Protein AF-A0A7S4S9V8-F1 (afdb_monomer_lite)

Foldseek 3Di:
DQPVVVLCVLLCLLLVQPDDPPPDDDDDDPPVVLLVVLVVLLVLLLVLSVQLVVQLVVLCVDVVLVVCVVVVHDSVVVSVVSSCVSRVVVNVVSSVVLSVSSNVDVVSVVSNQVVCVVVPVVNHPPNPD

Organism: NCBI:txid49249

Radius of gyration: 17.48 Å; chains: 1; bounding box: 45×26×52 Å

InterPro domains:
  IPR011989 Armadillo-like helical [G3DSA:1.25.10.10] (31-125)

pLDDT: mean 74.13, std 20.39, range [31.69, 93.44]

Secondary structure (DSSP, 8-state):
---HHHHHHHHHHHH--SSS-SS-----S-TTHHHHHHHHHHHHHHHHHHHHHHHHHHHTTSHHHHHHHHTT--HHHHHHHHHIIIIIHHHHHHHHHHHHHHHH-HHHHHHHHHHHHHTT-S-------

Structure (mmCIF, N/CA/C/O backbone):
data_AF-A0A7S4S9V8-F1
#
_entry.id   AF-A0A7S4S9V8-F1
#
loop_
_atom_site.group_PDB
_atom_site.id
_atom_site.type_symbol
_atom_site.label_atom_id
_atom_site.label_alt_id
_atom_site.label_comp_id
_atom_site.label_asym_id
_atom_site.label_entity_id
_atom_site.label_seq_id
_atom_site.pdbx_PDB_ins_code
_atom_site.Cartn_x
_atom_site.Cartn_y
_atom_site.Cartn_z
_atom_site.occupancy
_atom_site.B_iso_or_equiv
_atom_site.auth_seq_id
_atom_site.auth_comp_id
_atom_site.auth_asym_id
_atom_site.auth_atom_id
_atom_site.pdbx_PDB_model_num
ATOM 1 N N . ASN A 1 1 ? 0.186 10.336 -1.278 1.00 38.22 1 ASN A N 1
ATOM 2 C CA . ASN A 1 1 ? -0.886 10.118 -2.269 1.00 38.22 1 ASN A CA 1
ATOM 3 C C . ASN A 1 1 ? -0.997 8.647 -2.614 1.00 38.22 1 ASN A C 1
ATOM 5 O O . ASN A 1 1 ? -0.163 8.126 -3.346 1.00 38.22 1 ASN A O 1
ATOM 9 N N . PHE A 1 2 ? -1.960 7.947 -2.005 1.00 39.69 2 PHE A N 1
ATOM 10 C CA . PHE A 1 2 ? -2.386 6.633 -2.502 1.00 39.69 2 PHE A CA 1
ATOM 11 C C . PHE A 1 2 ? -2.817 6.815 -3.957 1.00 39.69 2 PHE A C 1
ATOM 13 O O . PHE A 1 2 ? -3.315 7.886 -4.296 1.00 39.69 2 PHE A O 1
ATOM 20 N N . SER A 1 3 ? -2.585 5.816 -4.814 1.00 42.84 3 SER A N 1
ATOM 21 C CA . SER A 1 3 ? -3.132 5.824 -6.177 1.00 42.84 3 SER A CA 1
ATOM 22 C C . SER A 1 3 ? -4.611 6.204 -6.072 1.00 42.84 3 SER A C 1
ATOM 24 O O . SER A 1 3 ? -5.357 5.518 -5.373 1.00 42.84 3 SER A O 1
ATOM 26 N N . LEU A 1 4 ? -4.981 7.359 -6.639 1.00 41.62 4 LEU A N 1
ATOM 27 C CA . LEU A 1 4 ? -6.264 8.037 -6.412 1.00 41.62 4 LEU A CA 1
ATOM 28 C C . LEU A 1 4 ? -7.444 7.072 -6.578 1.00 41.62 4 LEU A C 1
ATOM 30 O O . LEU A 1 4 ? -8.339 7.051 -5.744 1.00 41.62 4 LEU A O 1
ATOM 34 N N . THR A 1 5 ? -7.373 6.174 -7.557 1.00 43.62 5 THR A N 1
ATOM 35 C CA . THR A 1 5 ? -8.376 5.137 -7.829 1.00 43.62 5 THR A CA 1
ATOM 36 C C . THR A 1 5 ? -8.537 4.133 -6.685 1.00 43.62 5 THR A C 1
ATOM 38 O O . THR A 1 5 ? -9.651 3.763 -6.325 1.00 43.62 5 THR A O 1
ATOM 41 N N . LEU A 1 6 ? -7.434 3.711 -6.063 1.00 46.06 6 LEU A N 1
ATOM 42 C CA . LEU A 1 6 ? -7.457 2.750 -4.961 1.00 46.06 6 LEU A CA 1
ATOM 43 C C . LEU A 1 6 ? -7.850 3.400 -3.634 1.00 46.06 6 LEU A C 1
ATOM 45 O O . LEU A 1 6 ? -8.509 2.771 -2.813 1.00 46.06 6 LEU A O 1
ATOM 49 N N . CYS A 1 7 ? -7.474 4.667 -3.448 1.00 46.00 7 CYS A N 1
ATOM 50 C CA . CYS A 1 7 ? -7.919 5.475 -2.321 1.00 46.00 7 CYS A CA 1
ATOM 51 C C . CYS A 1 7 ? -9.431 5.705 -2.380 1.00 46.00 7 CYS A C 1
ATOM 53 O O . CYS A 1 7 ? -10.095 5.560 -1.362 1.00 46.00 7 CYS A O 1
ATOM 55 N N . ILE A 1 8 ? -9.975 5.976 -3.572 1.00 47.69 8 ILE A N 1
ATOM 56 C CA . ILE A 1 8 ? -11.418 6.107 -3.798 1.00 47.69 8 ILE A CA 1
ATOM 57 C C . ILE A 1 8 ? -12.123 4.783 -3.507 1.00 47.69 8 ILE A C 1
ATOM 59 O O . ILE A 1 8 ? -13.066 4.793 -2.737 1.00 47.69 8 ILE A O 1
ATOM 63 N N . LEU A 1 9 ? -11.650 3.638 -4.013 1.00 48.22 9 LEU A N 1
ATOM 64 C CA . LEU A 1 9 ? -12.280 2.342 -3.709 1.00 48.22 9 LEU A CA 1
ATOM 65 C C . LEU A 1 9 ? -12.234 2.005 -2.212 1.00 48.22 9 LEU A C 1
ATOM 67 O O . LEU A 1 9 ? -13.221 1.530 -1.655 1.00 48.22 9 LEU A O 1
ATOM 71 N N . PHE A 1 10 ? -11.116 2.290 -1.542 1.00 51.03 10 PHE A N 1
ATOM 72 C CA . PHE A 1 10 ? -10.978 2.094 -0.100 1.00 51.03 10 PHE A CA 1
ATOM 73 C C . PHE A 1 10 ? -11.919 3.010 0.694 1.00 51.03 10 PHE A C 1
ATOM 75 O O . PHE A 1 10 ? -12.624 2.548 1.590 1.00 51.03 10 PHE A O 1
ATOM 82 N N . GLN A 1 11 ? -11.989 4.286 0.308 1.00 51.53 11 GLN A N 1
ATOM 83 C CA . GLN A 1 11 ? -12.890 5.282 0.881 1.00 51.53 11 GLN A CA 1
ATO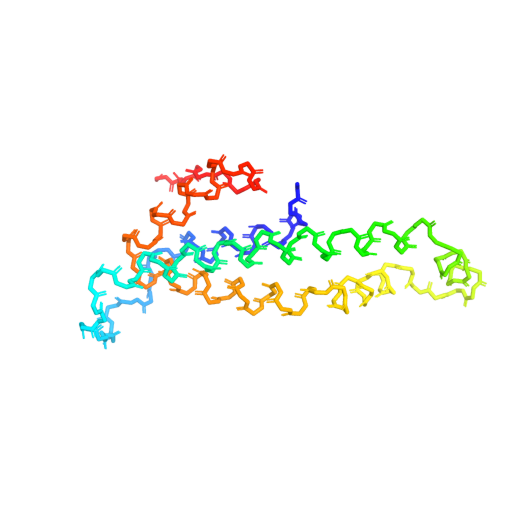M 84 C C . GLN A 1 11 ? -14.357 4.914 0.630 1.00 51.53 11 GLN A C 1
ATOM 86 O O . GLN A 1 11 ? -15.171 4.993 1.542 1.00 51.53 11 GLN A O 1
ATOM 91 N N . SER A 1 12 ? -14.700 4.449 -0.573 1.00 47.56 12 SER A N 1
ATOM 92 C CA . SER A 1 12 ? -16.048 4.023 -0.955 1.00 47.56 12 SER A CA 1
ATOM 93 C C . SER A 1 12 ? -16.503 2.791 -0.181 1.00 47.56 12 SER A C 1
ATOM 95 O O . SER A 1 12 ? -17.648 2.755 0.250 1.00 47.56 12 SER A O 1
ATOM 97 N N . VAL A 1 13 ? -15.625 1.805 0.046 1.00 54.06 13 VAL A N 1
ATOM 98 C CA . VAL A 1 13 ? -15.953 0.611 0.847 1.00 54.06 13 VAL A CA 1
ATOM 99 C C . VAL A 1 13 ? -16.124 0.970 2.323 1.00 54.06 13 VAL A C 1
ATOM 101 O O . VAL A 1 13 ? -17.056 0.490 2.960 1.00 54.06 13 VAL A O 1
ATOM 104 N N . ILE A 1 14 ? -15.277 1.850 2.863 1.00 53.41 14 ILE A N 1
ATOM 105 C CA . ILE A 1 14 ? -15.391 2.339 4.245 1.00 53.41 14 ILE A CA 1
ATOM 106 C C . ILE A 1 14 ? -16.653 3.198 4.447 1.00 53.41 14 ILE A C 1
ATOM 108 O O . ILE A 1 14 ? -17.294 3.107 5.497 1.00 53.41 14 ILE A O 1
ATOM 112 N N . ASN A 1 15 ? -17.025 3.999 3.446 1.00 49.28 15 ASN A N 1
ATOM 113 C CA . ASN A 1 15 ? -18.207 4.864 3.462 1.00 49.28 15 ASN A CA 1
ATOM 114 C C . ASN A 1 15 ? -19.513 4.142 3.100 1.00 49.28 15 ASN A C 1
ATOM 116 O O . ASN A 1 15 ? -20.581 4.737 3.241 1.00 49.28 15 ASN A O 1
ATOM 120 N N . LEU A 1 16 ? -19.476 2.874 2.669 1.00 53.31 16 LEU A N 1
ATOM 121 C CA . LEU A 1 16 ? -20.669 2.087 2.335 1.00 53.31 16 LEU A CA 1
ATOM 122 C C . LEU A 1 16 ? -21.401 1.631 3.613 1.00 53.31 16 LEU A C 1
ATOM 124 O O . LEU A 1 16 ? -21.509 0.448 3.932 1.00 53.31 16 LEU A O 1
ATOM 128 N N . ARG A 1 17 ? -21.889 2.591 4.399 1.00 52.03 17 ARG A N 1
ATOM 129 C CA . ARG A 1 17 ? -22.411 2.359 5.748 1.00 52.03 17 ARG A CA 1
ATOM 130 C C . ARG A 1 17 ? -23.881 1.941 5.821 1.00 52.03 17 ARG A C 1
ATOM 132 O O . ARG A 1 17 ? -24.368 1.765 6.931 1.00 52.03 17 ARG A O 1
ATOM 139 N N . HIS A 1 18 ? -24.602 1.771 4.708 1.00 46.03 18 HIS A N 1
ATOM 140 C CA . HIS A 1 18 ? -26.070 1.826 4.787 1.00 46.03 18 HIS A CA 1
ATOM 141 C C . HIS A 1 18 ? -26.915 0.643 4.302 1.00 46.03 18 HIS A C 1
ATOM 143 O O . HIS A 1 18 ? -28.128 0.758 4.418 1.00 46.03 18 HIS A O 1
ATOM 149 N N . HIS A 1 19 ? -26.376 -0.510 3.871 1.00 45.56 19 HIS A N 1
ATOM 150 C CA . HIS A 1 19 ? -27.294 -1.571 3.397 1.00 45.56 19 HIS A CA 1
ATOM 151 C C . HIS A 1 19 ? -27.012 -3.050 3.703 1.00 45.56 19 HIS A C 1
ATOM 153 O O . HIS A 1 19 ? -27.873 -3.860 3.374 1.00 45.56 19 HIS A O 1
ATOM 159 N N . ILE A 1 20 ? -25.895 -3.453 4.330 1.00 46.12 20 ILE A N 1
ATOM 160 C CA . ILE A 1 20 ? -25.503 -4.887 4.294 1.00 46.12 20 ILE A CA 1
ATOM 161 C C . ILE A 1 20 ? -25.381 -5.604 5.657 1.00 46.12 20 ILE A C 1
ATOM 163 O O . ILE A 1 20 ? -25.180 -6.813 5.672 1.00 46.12 20 ILE A O 1
ATOM 167 N N . LEU A 1 21 ? -25.549 -4.969 6.824 1.00 44.03 21 LEU A N 1
ATOM 168 C CA . LEU A 1 21 ? -25.227 -5.659 8.095 1.00 44.03 21 LEU A CA 1
ATOM 169 C C . LEU A 1 21 ? -26.266 -5.525 9.217 1.00 44.03 21 LEU A C 1
ATOM 171 O O . LEU A 1 21 ? -25.941 -5.149 10.338 1.00 44.03 21 LEU A O 1
ATOM 175 N N . THR A 1 22 ? -27.506 -5.937 8.947 1.00 43.16 22 THR A N 1
ATOM 176 C CA . THR A 1 22 ? -28.483 -6.318 9.991 1.00 43.16 22 THR A CA 1
ATOM 177 C C . THR A 1 22 ? -28.573 -7.835 10.229 1.00 43.16 22 THR A C 1
ATOM 179 O O . THR A 1 22 ? -29.394 -8.271 11.028 1.00 43.16 22 THR A O 1
ATOM 182 N N . GLY A 1 23 ? -27.740 -8.659 9.576 1.00 37.16 23 GLY A N 1
ATOM 183 C CA . GLY A 1 23 ? -27.961 -10.113 9.524 1.00 37.16 23 GLY A CA 1
ATOM 184 C C . GLY A 1 23 ? -27.088 -11.020 10.398 1.00 37.16 23 GLY A C 1
ATOM 185 O O . GLY A 1 23 ? -27.607 -11.992 10.932 1.00 37.16 23 GLY A O 1
ATOM 186 N N . CYS A 1 24 ? -25.786 -10.765 10.556 1.00 32.94 24 CYS A N 1
ATOM 187 C CA . CYS A 1 24 ? -24.884 -11.780 11.124 1.00 32.94 24 CYS A CA 1
ATOM 188 C C . CYS A 1 24 ? -23.834 -11.171 12.056 1.00 32.94 24 CYS A C 1
ATOM 190 O O . CYS A 1 24 ? -22.798 -10.668 11.630 1.00 32.94 24 CYS A O 1
ATOM 192 N N . LEU A 1 25 ? -24.119 -11.253 13.352 1.00 37.44 25 LEU A N 1
ATOM 193 C CA . LEU A 1 25 ? -23.160 -11.094 14.441 1.00 37.44 25 LEU A CA 1
ATOM 194 C C . LEU A 1 25 ? -22.148 -12.259 14.456 1.00 37.44 25 LEU A C 1
ATOM 196 O O . LEU A 1 25 ? -22.475 -13.369 14.037 1.00 37.44 25 LEU A O 1
ATOM 200 N N . PRO A 1 26 ? -20.948 -12.038 15.021 1.00 43.62 26 PRO A N 1
ATOM 201 C CA . PRO A 1 26 ? -20.807 -12.484 16.401 1.00 43.62 26 PRO A CA 1
ATOM 202 C C . PRO A 1 26 ? -20.249 -11.409 17.343 1.00 43.62 26 PRO A C 1
ATOM 204 O O . PRO A 1 26 ? -19.208 -10.792 17.120 1.00 43.62 26 PRO A O 1
ATOM 207 N N . ILE A 1 27 ? -20.972 -11.250 18.454 1.00 46.91 27 ILE A N 1
ATOM 208 C CA . ILE A 1 27 ? -20.495 -10.773 19.753 1.00 46.91 27 ILE A CA 1
ATOM 209 C C . ILE A 1 27 ? -19.327 -11.686 20.195 1.00 46.91 27 ILE A C 1
ATOM 211 O O . ILE A 1 27 ? -19.341 -12.875 19.891 1.00 46.91 27 ILE A O 1
ATOM 215 N N . LEU A 1 28 ? -18.376 -11.131 20.965 1.00 37.28 28 LEU A N 1
ATOM 216 C CA . LEU A 1 28 ? -17.234 -11.787 21.646 1.00 37.28 2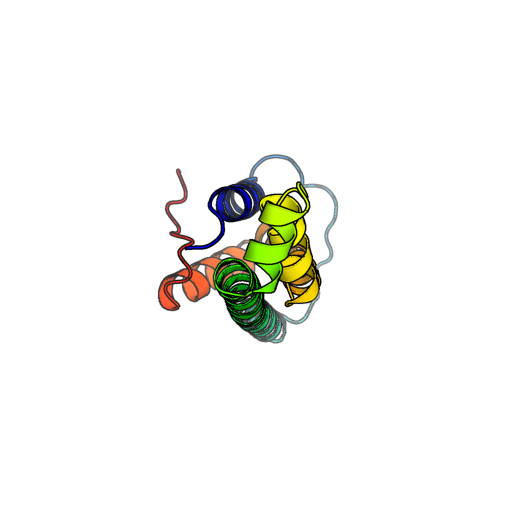8 LEU A CA 1
ATOM 217 C C . LEU A 1 28 ? -15.938 -12.009 20.832 1.00 37.28 28 LEU A C 1
ATOM 219 O O . LEU A 1 28 ? -15.391 -13.104 20.794 1.00 37.28 28 LEU A O 1
ATOM 223 N N . TYR A 1 29 ? -15.326 -10.934 20.324 1.00 42.25 29 TYR A N 1
ATOM 224 C CA . TYR A 1 29 ? -13.857 -10.855 20.308 1.00 42.25 29 TYR A CA 1
ATOM 225 C C . TYR A 1 29 ? -13.443 -9.769 21.306 1.00 42.25 29 TYR A C 1
ATOM 227 O O . TYR A 1 29 ? -13.736 -8.592 21.113 1.00 42.25 29 TYR A O 1
ATOM 235 N N . THR A 1 30 ? -12.879 -10.207 22.432 1.00 40.19 30 THR A N 1
ATOM 236 C CA . THR A 1 30 ? -12.195 -9.433 23.485 1.00 40.19 30 THR A CA 1
ATOM 237 C C . THR A 1 30 ? -11.958 -7.953 23.141 1.00 40.19 30 THR A C 1
ATOM 239 O O . THR A 1 30 ? -11.077 -7.613 22.355 1.00 40.19 30 THR A O 1
ATOM 242 N N . ARG A 1 31 ? -12.734 -7.057 23.776 1.00 48.59 31 ARG A N 1
ATOM 243 C CA . ARG A 1 31 ? -12.718 -5.591 23.561 1.00 48.59 31 ARG A CA 1
ATOM 244 C C . ARG A 1 31 ? -11.321 -4.945 23.597 1.00 48.59 31 ARG A C 1
ATOM 246 O O . ARG A 1 31 ? -11.160 -3.877 23.019 1.00 48.59 31 ARG A O 1
ATOM 253 N N . ILE A 1 32 ? -10.347 -5.567 24.264 1.00 47.56 32 ILE A N 1
ATOM 254 C CA . ILE A 1 32 ? -8.981 -5.051 24.449 1.00 47.56 32 ILE A CA 1
ATOM 255 C C . ILE A 1 32 ? -8.056 -5.439 23.276 1.00 47.56 32 ILE A C 1
ATOM 257 O O . ILE A 1 32 ? -7.266 -4.617 22.832 1.00 47.56 32 ILE A O 1
ATOM 261 N N . HIS A 1 33 ? -8.221 -6.622 22.671 1.00 55.41 33 HIS A N 1
ATOM 262 C CA . HIS A 1 33 ? -7.347 -7.087 21.578 1.00 55.41 33 HIS A CA 1
ATOM 263 C C . HIS A 1 33 ? -7.749 -6.583 20.186 1.00 55.41 33 HIS A C 1
ATOM 265 O O . HIS A 1 33 ? -7.051 -6.840 19.206 1.00 55.41 33 HIS A O 1
ATOM 271 N N . LEU A 1 34 ? -8.895 -5.910 20.055 1.00 69.94 34 LEU A N 1
ATOM 272 C CA . LEU A 1 34 ? -9.374 -5.441 18.755 1.00 69.94 34 LEU A CA 1
ATOM 273 C C . LEU A 1 34 ? -8.645 -4.168 18.295 1.00 69.94 34 LEU A C 1
ATOM 275 O O . LEU A 1 34 ? -8.349 -4.048 17.111 1.00 69.94 34 LEU A O 1
ATOM 279 N N . GLN A 1 35 ? -8.303 -3.261 19.218 1.00 76.38 35 GLN A N 1
ATOM 280 C CA . GLN A 1 35 ? -7.544 -2.045 18.894 1.00 76.38 35 GLN A CA 1
ATOM 281 C C . GLN A 1 35 ? -6.104 -2.366 18.494 1.00 76.38 35 GLN A C 1
ATOM 283 O O . GLN A 1 35 ? -5.683 -1.940 17.428 1.00 76.38 35 GLN A O 1
ATOM 288 N N . GLU A 1 36 ? -5.409 -3.225 19.245 1.00 84.38 36 GLU A N 1
ATOM 289 C CA . GLU A 1 36 ? -4.048 -3.676 18.906 1.00 84.38 36 GLU A CA 1
ATOM 290 C C . GLU A 1 36 ? -3.984 -4.321 17.509 1.00 84.38 36 GLU A C 1
ATOM 292 O O . GLU A 1 36 ? -3.042 -4.115 16.742 1.00 84.38 36 GLU A O 1
ATOM 297 N N . LYS A 1 37 ? -5.023 -5.083 17.139 1.00 84.88 37 LYS A N 1
ATOM 298 C CA . LYS A 1 37 ? -5.152 -5.661 15.795 1.00 84.88 37 LYS A CA 1
ATOM 299 C C . LYS A 1 37 ? -5.404 -4.593 14.733 1.00 84.88 37 LYS A C 1
ATOM 301 O O . LYS A 1 37 ? -4.801 -4.673 13.667 1.00 84.88 37 LYS A O 1
ATOM 306 N N . CYS A 1 38 ? -6.259 -3.604 15.004 1.00 85.69 38 CYS A N 1
ATOM 307 C CA . CYS A 1 38 ? -6.455 -2.461 14.110 1.00 85.69 38 CYS A CA 1
ATOM 308 C C . CYS A 1 38 ? -5.152 -1.675 13.921 1.00 85.69 38 CYS A C 1
ATOM 310 O O . CYS A 1 38 ? -4.784 -1.405 12.783 1.00 85.69 38 CYS A O 1
ATOM 312 N N . ASP A 1 39 ? -4.414 -1.394 14.995 1.00 90.19 39 ASP A N 1
ATOM 313 C CA . ASP A 1 39 ? -3.111 -0.723 14.944 1.00 90.19 39 ASP A CA 1
ATOM 314 C C . ASP A 1 39 ? -2.123 -1.497 14.080 1.00 90.19 39 ASP A C 1
ATOM 316 O O . ASP A 1 39 ? -1.459 -0.925 13.211 1.00 90.19 39 ASP A O 1
ATOM 320 N N . ARG A 1 40 ? -2.087 -2.824 14.248 1.00 90.69 40 ARG A N 1
ATOM 321 C CA . ARG A 1 40 ? -1.242 -3.685 13.427 1.00 90.69 40 ARG A CA 1
ATOM 322 C C . ARG A 1 40 ? -1.648 -3.667 11.954 1.00 90.69 40 ARG A C 1
ATOM 324 O O . ARG A 1 40 ? -0.777 -3.640 11.086 1.00 90.69 40 ARG A O 1
ATOM 331 N N . LEU A 1 41 ? -2.947 -3.676 11.657 1.00 89.00 41 LEU A N 1
ATOM 332 C CA . LEU A 1 41 ? -3.457 -3.565 10.288 1.00 89.00 41 LEU A CA 1
ATOM 333 C C . LEU A 1 41 ? -3.076 -2.222 9.653 1.00 89.00 41 LEU A C 1
ATOM 335 O O . LEU A 1 41 ? -2.616 -2.202 8.514 1.00 89.00 41 LEU A O 1
ATOM 339 N N . ILE A 1 42 ? -3.189 -1.120 10.395 1.00 88.88 42 ILE A N 1
ATOM 340 C CA . ILE A 1 42 ? -2.813 0.225 9.937 1.00 88.88 42 ILE A CA 1
ATOM 341 C C . ILE A 1 42 ? -1.310 0.298 9.660 1.00 88.88 42 ILE A C 1
ATOM 343 O O . ILE A 1 42 ? -0.902 0.773 8.600 1.00 88.88 42 ILE A O 1
ATOM 347 N N . GLU A 1 43 ? -0.478 -0.208 10.572 1.00 91.75 43 GLU A N 1
ATOM 348 C CA . GLU A 1 43 ? 0.977 -0.259 10.396 1.00 91.75 43 GLU A CA 1
ATOM 349 C C . GLU A 1 43 ? 1.358 -1.031 9.125 1.00 91.75 43 GLU A C 1
ATOM 351 O O . GLU A 1 43 ? 2.150 -0.549 8.312 1.00 91.75 43 GLU A O 1
ATOM 356 N N . LEU A 1 44 ? 0.758 -2.207 8.918 1.00 91.12 44 LEU A N 1
ATOM 357 C CA . LEU A 1 44 ? 0.984 -3.016 7.722 1.00 91.12 44 LEU A CA 1
ATOM 358 C C . LEU A 1 44 ? 0.493 -2.300 6.456 1.00 91.12 44 LEU A C 1
ATOM 360 O O . LEU A 1 44 ? 1.225 -2.258 5.467 1.00 91.12 44 LEU A O 1
ATOM 364 N N . CYS A 1 45 ? -0.695 -1.693 6.488 1.00 88.81 45 CYS A N 1
ATOM 365 C CA . CYS A 1 45 ? -1.233 -0.899 5.383 1.00 88.81 45 CYS A CA 1
ATOM 366 C C . CYS A 1 45 ? -0.263 0.211 4.968 1.00 88.81 45 CYS A C 1
ATOM 368 O O . CYS A 1 45 ? 0.062 0.331 3.789 1.00 88.81 45 CYS A O 1
ATOM 370 N N . LEU A 1 46 ? 0.250 0.991 5.920 1.00 89.00 46 LEU A N 1
ATOM 371 C CA . LEU A 1 46 ? 1.179 2.085 5.630 1.00 89.00 46 LEU A CA 1
ATOM 372 C C . LEU A 1 46 ? 2.521 1.569 5.103 1.00 89.00 46 LEU A C 1
ATOM 374 O O . LEU A 1 46 ? 2.999 2.047 4.075 1.00 89.00 46 LEU A O 1
ATOM 378 N N . LYS A 1 47 ? 3.081 0.535 5.737 1.00 92.00 47 LYS A N 1
ATOM 379 C CA . LYS A 1 47 ? 4.350 -0.081 5.330 1.00 92.00 47 LYS A CA 1
ATOM 380 C C . LYS A 1 47 ? 4.308 -0.615 3.899 1.00 92.00 47 LYS A C 1
ATOM 382 O O . LYS A 1 47 ? 5.235 -0.392 3.121 1.00 92.00 47 LYS A O 1
ATOM 387 N N . TYR A 1 48 ? 3.259 -1.357 3.548 1.00 90.88 48 TYR A N 1
ATOM 388 C CA . TYR A 1 48 ? 3.150 -1.944 2.212 1.00 90.88 48 TYR A CA 1
ATOM 389 C C . TYR A 1 48 ? 2.696 -0.925 1.159 1.00 90.88 48 TYR A C 1
ATOM 391 O O . TYR A 1 48 ? 3.148 -1.020 0.020 1.00 90.88 48 TYR A O 1
ATOM 399 N N . SER A 1 49 ? 1.918 0.092 1.548 1.00 87.38 49 SER A N 1
ATOM 400 C CA . SER A 1 49 ? 1.603 1.256 0.704 1.00 87.38 49 SER A CA 1
ATOM 401 C C . SER A 1 49 ? 2.864 2.009 0.283 1.00 87.38 49 SER A C 1
ATOM 403 O O . SER A 1 49 ? 3.034 2.338 -0.890 1.00 87.38 49 SER A O 1
ATOM 405 N N . GLU A 1 50 ? 3.786 2.251 1.213 1.00 90.06 50 GLU A N 1
ATOM 406 C CA . GLU A 1 50 ? 5.062 2.888 0.896 1.00 90.06 50 GLU A CA 1
ATOM 407 C C . GLU A 1 50 ? 5.922 1.991 -0.003 1.00 90.06 50 GLU A C 1
ATOM 409 O O . GLU A 1 50 ? 6.378 2.428 -1.061 1.00 90.06 50 GLU A O 1
ATOM 414 N N . LYS A 1 51 ? 6.085 0.711 0.359 1.00 91.62 51 LYS A N 1
ATOM 415 C CA . LYS A 1 51 ? 6.888 -0.242 -0.423 1.00 91.62 51 LYS A CA 1
ATOM 416 C C . LYS A 1 51 ? 6.427 -0.372 -1.874 1.00 91.62 51 LYS A C 1
ATOM 418 O O . LYS A 1 51 ? 7.265 -0.321 -2.774 1.00 91.62 51 LYS A O 1
ATOM 423 N N . MET A 1 52 ? 5.122 -0.521 -2.107 1.00 91.50 52 MET A N 1
ATOM 424 C CA . MET A 1 52 ? 4.593 -0.673 -3.464 1.00 91.50 52 MET A CA 1
ATOM 425 C C . MET A 1 52 ? 4.780 0.606 -4.289 1.00 91.50 52 MET A C 1
ATOM 427 O O . MET A 1 52 ? 5.179 0.518 -5.446 1.00 91.50 52 MET A O 1
ATOM 431 N N . ARG A 1 53 ? 4.576 1.792 -3.691 1.00 87.94 53 ARG A N 1
ATOM 432 C CA . ARG A 1 53 ? 4.789 3.079 -4.375 1.00 87.94 53 ARG A CA 1
ATOM 433 C C . ARG A 1 53 ? 6.255 3.305 -4.714 1.00 87.94 53 ARG A C 1
ATOM 435 O O . ARG A 1 53 ? 6.561 3.753 -5.809 1.00 87.94 53 ARG A O 1
ATOM 442 N N . LEU A 1 54 ? 7.167 2.971 -3.801 1.00 92.06 54 LEU A N 1
ATOM 443 C CA . LEU A 1 54 ? 8.603 3.070 -4.065 1.00 92.06 54 LEU A CA 1
ATOM 444 C C . LEU A 1 54 ? 9.038 2.122 -5.182 1.00 92.06 54 LEU A C 1
ATOM 446 O O . LEU A 1 54 ? 9.929 2.465 -5.950 1.00 92.06 54 LEU A O 1
ATOM 450 N N . LYS A 1 55 ? 8.435 0.935 -5.277 1.00 92.62 55 LYS A N 1
ATOM 451 C CA . LYS A 1 55 ? 8.745 -0.031 -6.334 1.00 92.62 55 LYS A CA 1
ATOM 452 C C . LYS A 1 55 ? 8.241 0.416 -7.700 1.00 92.62 55 LYS A C 1
ATOM 454 O O . LYS A 1 55 ? 9.017 0.371 -8.644 1.00 92.62 55 LYS A O 1
ATOM 459 N N . GLU A 1 56 ? 7.015 0.921 -7.769 1.00 92.06 56 GLU A N 1
ATOM 460 C CA . GLU A 1 56 ? 6.467 1.570 -8.967 1.00 92.06 56 GLU A CA 1
ATOM 461 C C . GLU A 1 56 ? 7.334 2.760 -9.401 1.00 92.06 56 GLU A C 1
ATOM 463 O O . GLU A 1 56 ? 7.795 2.823 -10.533 1.00 92.06 56 GLU A O 1
ATOM 468 N N . TYR A 1 57 ? 7.648 3.664 -8.470 1.00 90.88 57 TYR A N 1
ATOM 469 C CA . TYR A 1 57 ? 8.477 4.835 -8.750 1.00 90.88 57 TYR A CA 1
ATOM 470 C C . TYR A 1 57 ? 9.882 4.472 -9.241 1.00 90.88 57 TYR A C 1
ATOM 472 O O . TYR A 1 57 ? 10.405 5.109 -10.149 1.00 90.88 57 TYR A O 1
ATOM 480 N N . ARG A 1 58 ? 10.511 3.458 -8.634 1.00 92.38 58 ARG A N 1
ATOM 481 C CA . ARG A 1 58 ? 11.832 2.984 -9.065 1.00 92.38 58 ARG A CA 1
ATOM 482 C C . ARG A 1 58 ? 11.783 2.354 -10.447 1.00 92.38 58 ARG A C 1
ATOM 484 O O . ARG A 1 58 ? 12.721 2.577 -11.196 1.00 92.38 58 ARG A O 1
ATOM 491 N N . TYR A 1 59 ? 10.718 1.620 -10.770 1.00 93.44 59 TYR A N 1
ATOM 492 C CA . TYR A 1 59 ? 10.552 1.027 -12.093 1.00 93.44 59 TYR A CA 1
ATOM 493 C C . TYR A 1 59 ? 10.558 2.110 -13.177 1.00 93.44 59 TYR A C 1
ATOM 495 O O . TYR A 1 59 ? 11.403 2.075 -14.062 1.00 93.44 59 TYR A O 1
ATOM 503 N N . TYR A 1 60 ? 9.744 3.160 -13.026 1.00 91.81 60 TYR A N 1
ATOM 504 C CA . TYR A 1 60 ? 9.727 4.288 -13.971 1.00 91.81 60 TYR A CA 1
ATOM 505 C C . TYR A 1 60 ? 11.063 5.046 -14.101 1.00 91.81 60 TYR A C 1
ATOM 507 O O . TYR A 1 60 ? 11.230 5.823 -15.033 1.00 91.81 60 TYR A O 1
ATOM 515 N N . ARG A 1 61 ? 12.004 4.877 -13.163 1.00 93.06 61 ARG A N 1
ATOM 516 C CA . ARG A 1 61 ? 13.339 5.505 -13.200 1.00 93.06 61 ARG A CA 1
ATOM 517 C C . ARG A 1 61 ? 14.461 4.510 -13.494 1.00 93.06 61 ARG A C 1
ATOM 519 O O . ARG A 1 61 ? 15.617 4.834 -13.239 1.00 93.06 61 ARG A O 1
ATOM 526 N N . SER A 1 62 ? 14.121 3.304 -13.929 1.00 91.50 62 SER A N 1
ATOM 527 C CA . SER A 1 62 ? 15.081 2.237 -14.201 1.00 91.50 62 SER A CA 1
ATOM 528 C C . SER A 1 62 ? 15.239 1.999 -15.693 1.00 91.50 62 SER A C 1
ATOM 530 O O . SER A 1 62 ? 14.302 2.228 -16.457 1.00 91.50 62 SER A O 1
ATOM 532 N N . ASP A 1 63 ? 16.394 1.459 -16.067 1.00 92.88 63 ASP A N 1
ATOM 5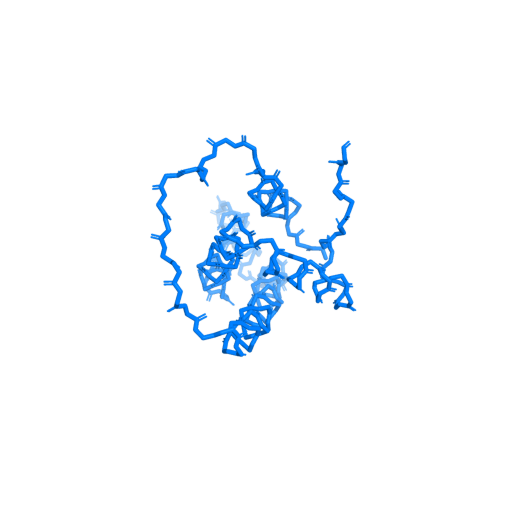33 C CA . ASP A 1 63 ? 16.700 1.032 -17.434 1.00 92.88 63 ASP A CA 1
ATOM 534 C C . ASP A 1 63 ? 15.664 0.003 -17.938 1.00 92.88 63 ASP A C 1
ATOM 536 O O . ASP A 1 63 ? 15.324 -0.016 -19.112 1.00 92.88 63 ASP A O 1
ATOM 540 N N . GLU A 1 64 ? 15.053 -0.775 -17.033 1.00 90.12 64 GLU A N 1
ATOM 541 C CA . GLU A 1 64 ? 13.977 -1.733 -17.339 1.00 90.12 64 GLU A CA 1
ATOM 542 C C . GLU A 1 64 ? 12.731 -1.067 -17.958 1.00 90.12 64 GLU A C 1
ATOM 544 O O . GLU A 1 64 ? 12.002 -1.709 -18.717 1.00 90.12 64 GLU A O 1
ATOM 549 N N . ALA A 1 65 ? 12.447 0.198 -17.622 1.00 90.44 65 ALA A N 1
ATOM 550 C CA . ALA A 1 65 ? 11.340 0.944 -18.222 1.00 90.44 65 ALA A CA 1
ATOM 551 C C . ALA A 1 65 ? 11.703 1.468 -19.618 1.00 90.44 65 ALA A C 1
ATOM 553 O O . ALA A 1 65 ? 10.871 1.405 -20.520 1.00 90.44 65 ALA A O 1
ATOM 554 N N . GLU A 1 66 ? 12.947 1.916 -19.811 1.00 89.50 66 GLU A N 1
ATOM 555 C CA . GLU A 1 66 ? 13.465 2.342 -21.117 1.00 89.50 66 GLU A CA 1
ATOM 556 C C . GLU A 1 66 ? 13.551 1.154 -22.091 1.00 89.50 66 GLU A C 1
ATOM 558 O O . GLU A 1 66 ? 13.145 1.247 -23.248 1.00 89.50 66 GLU A O 1
ATOM 563 N N . GLU A 1 67 ? 14.005 -0.008 -21.619 1.00 91.12 67 GLU A N 1
ATOM 564 C CA . GLU A 1 67 ? 14.010 -1.253 -22.389 1.00 91.12 67 GLU A CA 1
ATOM 565 C C . GLU A 1 67 ? 12.595 -1.708 -22.761 1.00 91.12 67 GLU A C 1
ATOM 567 O O . GLU A 1 67 ? 12.368 -2.134 -23.894 1.00 91.12 67 GLU A O 1
ATOM 572 N N . ALA A 1 68 ? 11.635 -1.601 -21.836 1.00 89.69 68 ALA A N 1
ATOM 573 C CA . ALA A 1 68 ? 10.238 -1.926 -22.110 1.00 89.69 68 ALA A CA 1
ATOM 574 C C . ALA A 1 68 ? 9.650 -1.008 -23.191 1.00 89.69 68 ALA A C 1
ATOM 576 O O . ALA A 1 68 ? 9.023 -1.505 -24.127 1.00 89.69 68 ALA A O 1
ATOM 577 N N . GLU A 1 69 ? 9.909 0.299 -23.110 1.00 91.12 69 GLU A N 1
ATOM 578 C CA . GLU A 1 69 ? 9.492 1.271 -24.124 1.00 91.12 69 GLU A CA 1
ATOM 579 C C . GLU A 1 69 ? 10.107 0.947 -25.495 1.00 91.12 69 GLU A C 1
ATOM 581 O O . GLU A 1 69 ? 9.387 0.833 -26.490 1.00 91.12 69 GLU A O 1
ATOM 586 N N . ASN A 1 70 ? 11.416 0.684 -25.540 1.00 91.69 70 ASN A N 1
ATOM 587 C CA . ASN A 1 70 ? 12.133 0.314 -26.764 1.00 91.69 70 ASN A CA 1
ATOM 588 C C . ASN A 1 70 ? 11.649 -1.015 -27.371 1.00 91.69 70 ASN A C 1
ATOM 590 O O . ASN A 1 70 ? 11.661 -1.187 -28.591 1.00 91.69 70 ASN A O 1
ATOM 594 N N . ALA A 1 71 ? 11.206 -1.956 -26.536 1.00 91.44 71 ALA A N 1
ATOM 595 C CA . ALA A 1 71 ? 10.636 -3.233 -26.957 1.00 91.44 71 ALA A CA 1
ATOM 596 C C . ALA A 1 71 ? 9.143 -3.146 -27.339 1.00 91.44 71 ALA A C 1
ATOM 598 O O . ALA A 1 71 ? 8.554 -4.163 -27.713 1.00 91.44 71 ALA A O 1
ATOM 599 N N . GLY A 1 72 ? 8.516 -1.966 -27.241 1.00 90.62 72 GLY A N 1
ATOM 600 C CA . GLY A 1 72 ? 7.082 -1.781 -27.484 1.00 90.62 72 GLY A CA 1
ATOM 601 C C . GLY A 1 72 ? 6.188 -2.472 -26.447 1.00 90.62 72 GLY A C 1
ATOM 602 O O . GLY A 1 72 ? 5.035 -2.793 -26.737 1.00 90.62 72 GLY A O 1
ATOM 603 N N . ILE A 1 73 ? 6.722 -2.747 -25.255 1.00 91.00 73 ILE A N 1
ATOM 604 C CA . ILE A 1 73 ? 5.983 -3.303 -24.122 1.00 91.00 73 ILE A CA 1
ATOM 605 C C . ILE A 1 73 ? 5.241 -2.161 -23.419 1.00 91.00 73 ILE A C 1
ATOM 607 O O . ILE A 1 73 ? 5.767 -1.064 -23.257 1.00 91.00 73 ILE A O 1
ATOM 611 N N . ASP A 1 74 ? 4.018 -2.433 -22.964 1.00 92.75 74 ASP A N 1
ATOM 612 C CA . ASP A 1 74 ? 3.247 -1.495 -22.148 1.00 92.75 74 ASP A CA 1
ATOM 613 C C . ASP A 1 74 ? 3.957 -1.238 -20.803 1.00 92.75 74 ASP A C 1
ATOM 615 O O . ASP A 1 74 ? 3.955 -2.078 -19.892 1.00 92.75 74 ASP A O 1
ATOM 619 N N . VAL A 1 75 ? 4.580 -0.062 -20.704 1.00 91.12 75 VAL A N 1
ATOM 620 C CA . VAL A 1 75 ? 5.354 0.389 -19.542 1.00 91.12 75 VAL A CA 1
ATOM 621 C C . VAL A 1 75 ? 4.471 0.505 -18.300 1.00 91.12 75 VAL A C 1
ATOM 623 O O . VAL A 1 75 ? 4.916 0.166 -17.204 1.00 91.12 75 VAL A O 1
ATOM 626 N N . ASP A 1 76 ? 3.209 0.913 -18.443 1.00 91.12 76 ASP A N 1
ATOM 627 C CA . ASP A 1 76 ? 2.294 1.062 -17.310 1.00 91.12 76 ASP A CA 1
ATOM 628 C C . ASP A 1 76 ? 1.877 -0.300 -16.755 1.00 91.12 76 ASP A C 1
ATOM 630 O O . ASP A 1 76 ? 1.825 -0.503 -15.535 1.00 91.12 76 ASP A O 1
ATOM 634 N N . LEU A 1 77 ? 1.646 -1.278 -17.633 1.00 91.31 77 LEU A N 1
ATOM 635 C CA . LEU A 1 77 ? 1.364 -2.647 -17.212 1.00 91.31 77 LEU A CA 1
ATOM 636 C C . LEU A 1 77 ? 2.577 -3.285 -16.515 1.00 91.31 77 LEU A C 1
ATOM 638 O O . LEU A 1 77 ? 2.430 -3.972 -15.495 1.00 91.31 77 LEU A O 1
ATOM 642 N N . ALA A 1 78 ? 3.785 -3.032 -17.018 1.00 91.50 78 ALA A N 1
ATOM 643 C CA . ALA A 1 78 ? 5.018 -3.506 -16.401 1.00 91.50 78 ALA A CA 1
ATOM 644 C C . ALA A 1 78 ? 5.293 -2.820 -15.046 1.00 91.50 78 ALA A C 1
ATOM 646 O O . ALA A 1 78 ? 5.634 -3.498 -14.067 1.00 91.50 78 ALA A O 1
ATOM 647 N N . ALA A 1 79 ? 5.027 -1.515 -14.936 1.00 91.50 79 ALA A N 1
ATOM 648 C CA . ALA A 1 79 ? 5.098 -0.761 -13.687 1.00 91.50 79 ALA A CA 1
ATOM 649 C C . ALA A 1 79 ? 4.108 -1.291 -12.644 1.00 91.50 79 ALA A C 1
ATOM 651 O O . ALA A 1 79 ? 4.464 -1.483 -11.474 1.00 91.50 79 ALA A O 1
ATOM 652 N N . LEU A 1 80 ? 2.878 -1.610 -13.062 1.00 91.12 80 LEU A N 1
ATOM 653 C CA . LEU A 1 80 ? 1.878 -2.238 -12.203 1.00 91.12 80 LEU A CA 1
ATOM 654 C C . LEU A 1 80 ? 2.355 -3.604 -11.696 1.00 91.12 80 LEU A C 1
ATOM 656 O O . LEU A 1 80 ? 2.211 -3.918 -10.513 1.00 91.12 80 LEU A O 1
ATOM 660 N N . HIS A 1 81 ? 2.969 -4.413 -12.553 1.00 91.25 81 HIS A N 1
ATOM 661 C CA . HIS A 1 81 ? 3.508 -5.703 -12.140 1.00 91.25 81 HIS A CA 1
ATOM 662 C C . HIS A 1 81 ? 4.668 -5.552 -11.137 1.00 91.25 81 HIS A C 1
ATOM 664 O O . HIS A 1 81 ? 4.708 -6.253 -10.118 1.00 91.25 81 HIS A O 1
ATOM 670 N N . ALA A 1 82 ? 5.566 -4.587 -11.356 1.00 91.81 82 ALA A N 1
ATOM 671 C CA . ALA A 1 82 ? 6.627 -4.241 -10.410 1.00 91.81 82 ALA A CA 1
ATOM 672 C C . ALA A 1 82 ? 6.062 -3.760 -9.060 1.00 91.81 82 ALA A C 1
ATOM 674 O O . ALA A 1 82 ? 6.559 -4.146 -7.996 1.00 91.81 82 ALA A O 1
ATOM 675 N N . LYS A 1 83 ? 4.976 -2.979 -9.083 1.00 92.50 83 LYS A N 1
ATOM 676 C CA . LYS A 1 83 ? 4.236 -2.515 -7.900 1.00 92.50 83 LYS A CA 1
ATOM 677 C C . LYS A 1 83 ? 3.624 -3.668 -7.103 1.00 92.50 83 LYS A C 1
ATOM 679 O O . LYS A 1 83 ? 3.786 -3.717 -5.880 1.00 92.50 83 LYS A O 1
ATOM 684 N N . LEU A 1 84 ? 2.950 -4.607 -7.776 1.00 92.00 84 LEU A N 1
ATOM 685 C CA . LEU A 1 84 ? 2.338 -5.785 -7.149 1.00 92.00 84 LEU A CA 1
ATOM 686 C C . LEU A 1 84 ? 3.401 -6.669 -6.483 1.00 92.00 84 LEU A C 1
ATOM 688 O O . LEU A 1 84 ? 3.322 -6.908 -5.273 1.00 92.00 84 LEU A O 1
ATOM 692 N N . LYS A 1 85 ? 4.470 -7.015 -7.218 1.00 92.69 85 LYS A N 1
ATOM 693 C CA . LYS A 1 85 ? 5.641 -7.737 -6.680 1.00 92.69 85 LYS A CA 1
ATOM 694 C C . LYS A 1 85 ? 6.339 -6.981 -5.550 1.00 92.69 85 LYS A C 1
ATOM 696 O O . LYS A 1 85 ? 6.870 -7.583 -4.620 1.00 92.69 85 LYS A O 1
ATOM 701 N N . GLY A 1 86 ? 6.321 -5.653 -5.608 1.00 89.88 86 GLY A N 1
ATOM 702 C CA . GLY A 1 86 ? 6.894 -4.752 -4.616 1.00 89.88 86 GLY A CA 1
ATOM 703 C C . GLY A 1 86 ? 6.196 -4.735 -3.256 1.00 89.88 86 GLY A C 1
ATOM 704 O O . GLY A 1 86 ? 6.656 -4.044 -2.347 1.00 89.88 86 GLY A O 1
ATOM 705 N N . GLY A 1 87 ? 5.109 -5.490 -3.099 1.00 89.06 87 GLY A N 1
ATOM 706 C CA . GLY A 1 87 ? 4.298 -5.529 -1.886 1.00 89.06 87 GLY A CA 1
ATOM 707 C C . GLY A 1 87 ? 2.860 -5.063 -2.095 1.00 89.06 87 GLY A C 1
ATOM 708 O O . GLY A 1 87 ? 2.104 -5.053 -1.124 1.00 89.06 87 GLY A O 1
ATOM 709 N N . GLY A 1 88 ? 2.469 -4.721 -3.328 1.00 89.81 88 GLY A N 1
ATOM 710 C CA . GLY A 1 88 ? 1.093 -4.368 -3.675 1.00 89.81 88 GLY A CA 1
ATOM 711 C C . GLY A 1 88 ? 0.100 -5.499 -3.398 1.00 89.81 88 GLY A C 1
ATOM 712 O O . GLY A 1 88 ? -0.979 -5.237 -2.877 1.00 89.81 88 GLY A O 1
ATOM 713 N N . ASP A 1 89 ? 0.481 -6.761 -3.618 1.00 90.81 89 ASP A N 1
ATOM 714 C CA . ASP A 1 89 ? -0.391 -7.908 -3.310 1.00 90.81 89 ASP A CA 1
ATOM 715 C C . ASP A 1 89 ? -0.743 -7.993 -1.822 1.00 90.81 89 ASP A C 1
ATOM 717 O O . ASP A 1 89 ? -1.894 -8.220 -1.442 1.00 90.81 89 ASP A O 1
ATOM 721 N N . VAL A 1 90 ? 0.256 -7.792 -0.961 1.00 91.56 90 VAL A N 1
ATOM 722 C CA . VAL A 1 90 ? 0.061 -7.800 0.491 1.00 91.56 90 VAL A CA 1
ATOM 723 C C . VAL A 1 90 ? -0.721 -6.563 0.918 1.00 91.56 90 VAL A C 1
ATOM 725 O O . VAL A 1 90 ? -1.640 -6.685 1.726 1.00 91.56 90 VAL A O 1
ATOM 728 N N . PHE A 1 91 ? -0.416 -5.398 0.339 1.00 91.69 91 PHE A N 1
ATOM 729 C CA . PHE A 1 91 ? -1.167 -4.171 0.587 1.00 91.69 91 PHE A CA 1
ATOM 730 C C . PHE A 1 91 ? -2.661 -4.354 0.303 1.00 91.69 91 PHE A C 1
ATOM 732 O O . PHE A 1 91 ? -3.476 -4.029 1.160 1.00 91.69 91 PHE A O 1
ATOM 739 N N . HIS A 1 92 ? -3.033 -4.934 -0.841 1.00 87.69 92 HIS A N 1
ATOM 740 C CA . HIS A 1 92 ? -4.437 -5.154 -1.191 1.00 87.69 92 HIS A CA 1
ATOM 741 C C . HIS A 1 92 ? -5.151 -6.092 -0.212 1.00 87.69 92 HIS A C 1
ATOM 743 O O . HIS A 1 92 ? -6.277 -5.811 0.194 1.00 87.69 92 HIS A O 1
ATOM 749 N N . ARG A 1 93 ? -4.494 -7.173 0.227 1.00 88.88 93 ARG A N 1
ATOM 750 C CA . ARG A 1 93 ? -5.078 -8.111 1.203 1.00 88.88 93 ARG A CA 1
ATOM 751 C C . ARG A 1 93 ? -5.274 -7.464 2.574 1.00 88.88 93 ARG A C 1
ATOM 753 O O . ARG A 1 93 ? -6.352 -7.568 3.151 1.00 88.88 93 ARG A O 1
ATOM 760 N N . VAL A 1 94 ? -4.249 -6.782 3.089 1.00 87.88 94 VAL A N 1
ATOM 761 C CA . VAL A 1 94 ? -4.329 -6.081 4.384 1.00 87.88 94 VAL A CA 1
ATOM 762 C C . VAL A 1 94 ? -5.342 -4.939 4.305 1.00 87.88 94 VAL A C 1
ATOM 764 O O . VAL A 1 94 ? -6.126 -4.751 5.236 1.00 87.88 94 VAL A O 1
ATOM 767 N N . GLY A 1 95 ? -5.389 -4.233 3.175 1.00 86.31 95 GLY A N 1
ATOM 768 C CA . GLY A 1 95 ? -6.402 -3.233 2.879 1.00 86.31 95 GLY A CA 1
ATOM 769 C C . GLY A 1 95 ? -7.810 -3.819 2.979 1.00 86.31 95 GLY A C 1
ATOM 770 O O . GLY A 1 95 ? -8.607 -3.345 3.784 1.00 86.31 95 GLY A O 1
ATOM 771 N N . ALA A 1 96 ? -8.110 -4.895 2.252 1.00 84.62 96 ALA A N 1
ATOM 772 C CA . ALA A 1 96 ? -9.428 -5.530 2.293 1.00 84.62 96 ALA A CA 1
ATOM 773 C C . ALA A 1 96 ? -9.862 -5.916 3.722 1.00 84.62 96 ALA A C 1
ATOM 775 O O . ALA A 1 96 ? -10.997 -5.654 4.116 1.00 84.62 96 ALA A O 1
ATOM 776 N N . ILE A 1 97 ? -8.946 -6.463 4.530 1.00 84.69 97 ILE A N 1
ATOM 777 C CA . ILE A 1 97 ? -9.213 -6.807 5.938 1.00 84.69 97 ILE A CA 1
ATOM 778 C C . ILE A 1 97 ? -9.474 -5.549 6.779 1.00 84.69 97 ILE A C 1
ATOM 780 O O . ILE A 1 97 ? -10.395 -5.528 7.595 1.00 84.69 97 ILE A O 1
ATOM 784 N N . THR A 1 98 ? -8.688 -4.491 6.574 1.00 84.00 98 THR A N 1
ATOM 785 C CA . THR A 1 98 ? -8.849 -3.206 7.272 1.00 84.00 98 THR A CA 1
ATOM 786 C C . THR A 1 98 ? -10.202 -2.571 6.946 1.00 84.00 98 THR A C 1
ATOM 788 O O . THR A 1 98 ? -10.902 -2.118 7.850 1.00 84.00 98 THR A O 1
ATOM 791 N N . ALA A 1 99 ? -10.607 -2.594 5.673 1.00 81.94 99 ALA A N 1
ATOM 792 C CA . ALA A 1 99 ? -11.897 -2.079 5.230 1.00 81.94 99 ALA A CA 1
ATOM 793 C C . ALA A 1 99 ? -13.055 -2.901 5.815 1.00 81.94 99 ALA A C 1
ATOM 795 O O . ALA A 1 99 ? -14.008 -2.335 6.345 1.00 81.94 99 ALA A O 1
ATOM 796 N N . PHE A 1 100 ? -12.941 -4.233 5.815 1.00 80.38 100 PHE A N 1
ATOM 797 C CA . PHE A 1 100 ? -13.926 -5.113 6.443 1.00 80.38 100 PHE A CA 1
ATOM 798 C C . PHE A 1 100 ? -14.069 -4.842 7.949 1.00 80.38 100 PHE A C 1
ATOM 800 O O . PHE A 1 100 ? -15.185 -4.745 8.456 1.00 80.38 100 PHE A O 1
ATOM 807 N N . ALA A 1 101 ? -12.955 -4.648 8.664 1.00 79.00 101 ALA A N 1
ATOM 808 C CA . ALA A 1 101 ? -12.972 -4.292 10.082 1.00 79.00 101 ALA A CA 1
ATOM 809 C C . ALA A 1 101 ? -13.652 -2.934 10.337 1.00 79.00 101 ALA A C 1
ATOM 811 O O . ALA A 1 101 ? -14.386 -2.790 11.316 1.00 79.00 101 ALA A O 1
ATOM 812 N N . ALA A 1 102 ? -13.445 -1.955 9.452 1.00 79.19 102 ALA A N 1
ATOM 813 C CA . ALA A 1 102 ? -14.110 -0.657 9.523 1.00 79.19 102 ALA A CA 1
ATOM 814 C C . ALA A 1 102 ? -15.622 -0.757 9.232 1.00 79.19 102 ALA A C 1
ATOM 816 O O . ALA A 1 102 ? -16.424 -0.126 9.914 1.00 79.19 102 ALA A O 1
ATOM 817 N N . VAL A 1 103 ? -16.045 -1.579 8.270 1.00 78.38 103 VAL A N 1
ATOM 818 C CA . VAL A 1 103 ? -17.474 -1.765 7.957 1.00 78.38 103 VAL A CA 1
ATOM 819 C C . VAL A 1 103 ? -18.198 -2.544 9.061 1.00 78.38 103 VAL A C 1
ATOM 821 O O . VAL A 1 103 ? -19.319 -2.199 9.429 1.00 78.38 103 VAL A O 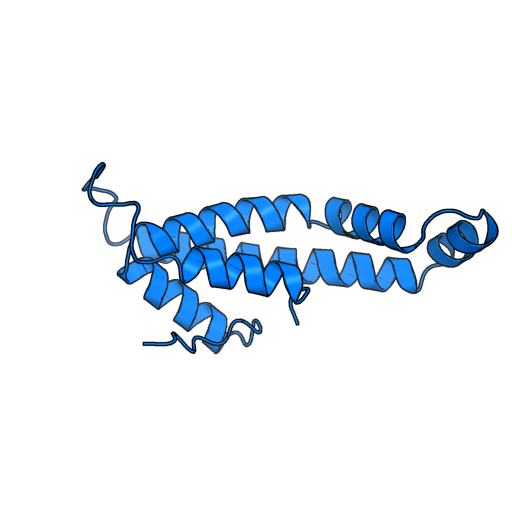1
ATOM 824 N N . GLY A 1 104 ? -17.557 -3.566 9.634 1.00 72.44 104 GLY A N 1
ATOM 825 C CA . GLY A 1 104 ? -18.159 -4.424 10.659 1.00 72.44 104 GLY A CA 1
ATOM 826 C C . GLY A 1 104 ? -18.257 -3.803 12.059 1.00 72.44 104 GLY A C 1
ATOM 827 O O . GLY A 1 104 ? -18.961 -4.340 12.911 1.00 72.44 104 GLY A O 1
ATOM 828 N N . SER A 1 105 ? -17.558 -2.695 12.336 1.00 76.12 105 SER A N 1
ATOM 829 C CA . SER A 1 105 ? -17.536 -2.074 13.667 1.00 76.12 105 SER A CA 1
ATOM 830 C C . SER A 1 105 ? -17.292 -0.569 13.605 1.00 76.12 105 SER A C 1
ATOM 832 O O . SER A 1 105 ? -16.226 -0.107 13.197 1.00 76.12 105 SER A O 1
ATOM 834 N N . ARG A 1 106 ? -18.242 0.209 14.141 1.00 78.31 106 ARG A N 1
ATOM 835 C CA . ARG A 1 106 ? -18.126 1.672 14.263 1.00 78.31 106 ARG 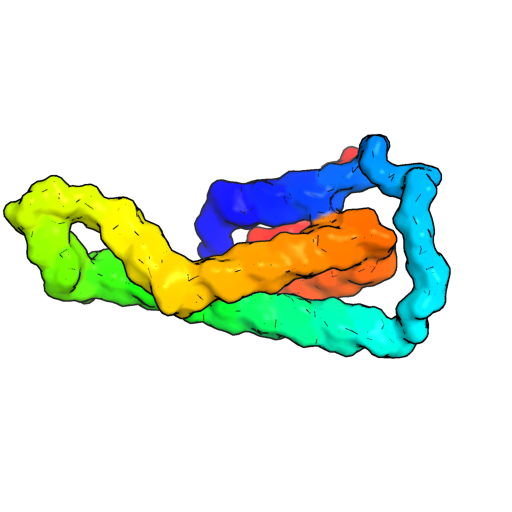A CA 1
ATOM 836 C C . ARG A 1 106 ? -16.883 2.109 15.043 1.00 78.31 106 ARG A C 1
ATOM 838 O O . ARG A 1 106 ? -16.214 3.044 14.625 1.00 78.31 106 ARG A O 1
ATOM 845 N N . ARG A 1 107 ? -16.542 1.410 16.130 1.00 80.06 107 ARG A N 1
ATOM 846 C CA . ARG A 1 107 ? -15.354 1.731 16.937 1.00 80.06 107 ARG A CA 1
ATOM 847 C C . ARG A 1 107 ? -14.058 1.493 16.158 1.00 80.06 107 ARG A C 1
ATOM 849 O O . ARG A 1 107 ? -13.132 2.286 16.263 1.00 80.06 107 ARG A O 1
ATOM 856 N N . CYS A 1 108 ? -13.986 0.404 15.388 1.00 81.00 108 CYS A N 1
ATOM 857 C CA . CYS A 1 108 ? -12.825 0.117 14.543 1.00 81.00 108 CYS A CA 1
ATOM 858 C C . CYS A 1 108 ? -12.703 1.134 13.415 1.00 81.00 108 CYS A C 1
ATOM 860 O O . CYS A 1 108 ? -11.605 1.601 13.152 1.00 81.00 108 CYS A O 1
ATOM 862 N N . HIS A 1 109 ? -13.822 1.496 12.788 1.00 83.00 109 HIS A N 1
ATOM 863 C CA . HIS A 1 109 ? -13.874 2.542 11.774 1.00 83.00 109 HIS A CA 1
ATOM 864 C C . HIS A 1 109 ? -13.289 3.860 12.281 1.00 83.00 109 HIS A C 1
ATOM 866 O O . HIS A 1 109 ? -12.357 4.378 11.678 1.00 83.00 109 HIS A O 1
ATOM 872 N N . GLU A 1 110 ? -13.812 4.372 13.399 1.00 84.50 110 GLU A N 1
ATOM 873 C CA . GLU A 1 110 ? -13.373 5.643 13.987 1.00 84.50 110 GLU A CA 1
ATOM 874 C C . GLU A 1 110 ? -11.876 5.598 14.320 1.00 84.50 110 GLU A C 1
ATOM 876 O O . GLU A 1 110 ? -11.129 6.470 13.886 1.00 84.50 110 GLU A O 1
ATOM 881 N N . HIS A 1 111 ? -11.416 4.521 14.965 1.00 86.44 111 HIS A N 1
ATOM 882 C CA . HIS A 1 111 ? -10.000 4.322 15.291 1.00 86.44 111 HIS A CA 1
ATOM 883 C C . HIS A 1 111 ? -9.102 4.259 14.047 1.00 86.44 111 HIS A C 1
ATOM 885 O O . HIS A 1 111 ? -8.047 4.885 14.003 1.00 86.44 111 HIS A O 1
ATOM 891 N N . ILE A 1 112 ? -9.510 3.513 13.015 1.00 84.69 112 ILE A N 1
ATOM 892 C CA . ILE A 1 112 ? -8.753 3.380 11.763 1.00 84.69 112 ILE A CA 1
ATOM 893 C C . ILE A 1 112 ? -8.647 4.730 11.053 1.00 84.69 112 ILE A C 1
ATOM 895 O O . ILE A 1 112 ? -7.551 5.112 10.649 1.00 84.69 112 ILE A O 1
ATOM 899 N N . ILE A 1 113 ? -9.755 5.460 10.921 1.00 83.94 113 ILE A N 1
ATOM 900 C CA . ILE A 1 113 ? -9.773 6.772 10.267 1.00 83.94 113 ILE A CA 1
ATOM 901 C C . ILE A 1 113 ? -8.939 7.791 11.044 1.00 83.94 113 ILE A C 1
ATOM 903 O O . ILE A 1 113 ? -8.133 8.498 10.437 1.00 83.94 113 ILE A O 1
ATOM 907 N N . GLU A 1 114 ? -9.066 7.838 12.369 1.00 87.00 114 GLU A N 1
ATOM 908 C CA . GLU A 1 114 ? -8.272 8.726 13.220 1.00 87.00 114 GLU A CA 1
ATOM 909 C C . GLU A 1 114 ? -6.771 8.459 13.049 1.00 87.00 114 GLU A C 1
ATOM 911 O O . GLU A 1 114 ? -6.001 9.368 12.733 1.00 87.00 114 GLU A O 1
ATOM 916 N N . GLN A 1 115 ? -6.349 7.198 13.149 1.00 85.81 115 GLN A N 1
ATOM 917 C CA . GLN A 1 115 ? -4.942 6.825 12.997 1.00 85.81 115 GLN A CA 1
ATOM 918 C C . GLN A 1 115 ? -4.403 7.084 11.583 1.00 85.81 115 GLN A C 1
ATOM 920 O O . GLN A 1 115 ? -3.259 7.516 11.424 1.00 85.81 115 GLN A O 1
ATOM 925 N N . LEU A 1 116 ? -5.203 6.845 10.541 1.00 83.19 116 LEU A N 1
ATOM 926 C CA . LEU A 1 116 ? -4.824 7.147 9.157 1.00 83.19 116 LEU A CA 1
ATOM 927 C C . LEU A 1 116 ? -4.720 8.656 8.896 1.00 83.19 116 LEU A C 1
ATOM 929 O O . LEU A 1 116 ? -3.880 9.068 8.086 1.00 83.19 116 LEU A O 1
ATOM 933 N N . THR A 1 117 ? -5.528 9.458 9.591 1.00 82.88 117 THR A N 1
ATOM 934 C CA . THR A 1 117 ? -5.503 10.925 9.537 1.00 82.88 117 THR A CA 1
ATOM 935 C C . THR A 1 117 ? -4.256 11.463 10.235 1.00 82.88 117 THR A C 1
ATOM 937 O O . THR A 1 117 ? -3.474 12.176 9.613 1.00 82.88 117 THR A O 1
ATOM 940 N N . VAL A 1 118 ? -3.995 11.041 11.480 1.00 86.81 118 VAL A N 1
ATOM 941 C CA . VAL A 1 118 ? -2.804 11.439 12.259 1.00 86.81 118 VAL A CA 1
ATOM 942 C C . VAL A 1 118 ? -1.509 11.128 11.508 1.00 86.81 118 VAL A C 1
ATOM 944 O O . VAL A 1 118 ? -0.551 11.896 11.549 1.00 86.81 118 VAL A O 1
ATOM 947 N N . ARG A 1 119 ? -1.475 10.008 10.781 1.00 80.75 119 ARG A N 1
ATOM 948 C CA . ARG A 1 119 ? -0.295 9.576 10.023 1.00 80.75 119 ARG A CA 1
ATOM 949 C C . ARG A 1 119 ? -0.210 10.174 8.614 1.00 80.75 119 ARG A C 1
ATOM 951 O O . ARG A 1 119 ? 0.611 9.709 7.828 1.00 80.75 119 ARG A O 1
ATOM 958 N N . ASN A 1 120 ? -1.037 11.172 8.281 1.00 79.19 120 ASN A N 1
ATOM 959 C CA . ASN A 1 120 ? -1.061 11.856 6.980 1.00 79.19 120 ASN A CA 1
ATOM 960 C C . ASN A 1 120 ? -1.072 10.889 5.790 1.00 79.19 120 ASN A C 1
ATOM 962 O O . ASN A 1 120 ? -0.395 11.080 4.778 1.00 79.19 120 ASN A O 1
ATOM 966 N N . SER A 1 121 ? -1.846 9.813 5.914 1.00 69.25 121 SER A N 1
ATOM 967 C CA . SER A 1 121 ? -1.876 8.762 4.899 1.00 69.25 121 SER A CA 1
ATOM 968 C C . SER A 1 121 ? -2.413 9.284 3.548 1.00 69.25 121 SER A C 1
ATOM 970 O O . SER A 1 121 ? -2.026 8.788 2.483 1.00 69.25 121 SER A O 1
ATOM 972 N N . GLY A 1 122 ? -3.232 10.343 3.578 1.00 66.31 122 GLY A N 1
ATOM 973 C CA . GLY A 1 122 ? -3.955 10.902 2.431 1.00 66.31 122 GLY A CA 1
ATOM 974 C C . GLY A 1 122 ? -5.409 10.430 2.345 1.00 66.31 122 GLY A C 1
ATOM 975 O O . GLY A 1 122 ? -6.085 10.733 1.370 1.00 66.31 122 GLY A O 1
ATOM 976 N N . ILE A 1 123 ? -5.876 9.683 3.349 1.00 63.03 123 ILE A N 1
ATOM 977 C CA . ILE A 1 123 ? -7.280 9.330 3.563 1.00 63.03 123 ILE A CA 1
ATOM 978 C C . ILE A 1 123 ? -7.837 10.365 4.547 1.00 63.03 123 ILE A C 1
ATOM 980 O O . ILE A 1 123 ? -7.643 10.233 5.754 1.00 63.03 123 ILE A O 1
ATOM 984 N N . SER A 1 124 ? -8.425 11.450 4.038 1.00 49.22 124 SER A N 1
ATOM 985 C CA . SER A 1 124 ? -9.076 12.470 4.866 1.00 49.22 124 SER A CA 1
ATOM 986 C C . SER A 1 124 ? -10.507 12.041 5.187 1.00 49.22 124 SER A C 1
ATOM 988 O O . SER A 1 124 ? -11.300 11.726 4.300 1.00 49.22 124 SER A O 1
ATOM 990 N N . GLY A 1 125 ? -10.828 12.007 6.480 1.00 44.34 125 GLY A N 1
ATOM 991 C CA . GLY A 1 125 ? -12.125 11.618 7.031 1.00 44.34 125 GLY A CA 1
ATOM 992 C C . GLY A 1 125 ? -13.228 12.661 6.860 1.00 44.34 125 GLY A C 1
ATOM 993 O O . GLY A 1 125 ? -13.997 12.865 7.794 1.00 44.34 125 GLY A O 1
ATOM 994 N N . GLU A 1 126 ? -13.344 13.308 5.698 1.00 42.38 126 GLU A N 1
ATOM 995 C CA . GLU A 1 126 ? -14.608 13.966 5.355 1.00 42.38 126 GLU A CA 1
ATOM 996 C C . GLU A 1 126 ? -15.627 12.866 5.038 1.00 42.38 126 GLU A C 1
ATOM 998 O O . GLU A 1 126 ? -15.839 12.445 3.900 1.00 42.38 126 GLU A O 1
ATOM 1003 N N . SER A 1 127 ? -16.210 12.320 6.104 1.00 40.50 127 SER A N 1
ATOM 1004 C CA . SER A 1 127 ? -17.484 11.631 6.042 1.00 40.50 127 SER A CA 1
ATOM 1005 C C . SER A 1 127 ? -18.508 12.669 5.601 1.00 40.50 127 SER A C 1
ATOM 1007 O O . SER A 1 127 ? -18.873 13.539 6.392 1.00 40.50 127 SER A O 1
ATOM 1009 N N . PHE A 1 128 ? -18.939 12.609 4.343 1.00 31.69 128 PHE A N 1
ATOM 1010 C CA . PHE A 1 128 ? -20.170 13.272 3.938 1.00 31.69 128 PHE A CA 1
ATOM 1011 C C . PHE A 1 128 ? -21.286 12.694 4.814 1.00 31.69 128 PHE A C 1
ATOM 1013 O O . PHE A 1 128 ? -21.609 11.507 4.713 1.00 31.69 128 PHE A O 1
ATOM 1020 N N . VAL A 1 129 ? -21.740 13.520 5.758 1.00 32.06 129 VAL A N 1
ATOM 1021 C CA . VAL A 1 129 ? -22.948 13.316 6.563 1.00 32.06 129 VAL A CA 1
ATOM 1022 C C . VAL A 1 129 ? -24.157 13.459 5.653 1.00 32.06 129 VAL A C 1
ATOM 1024 O O . VAL A 1 129 ? -24.134 14.387 4.813 1.00 32.06 129 VAL A O 1
#

Sequence (129 aa):
NFSLTLCILFQSVINLRHHILTGCLPILYTRIHLQEKCDRLIELCLKYSEKMRL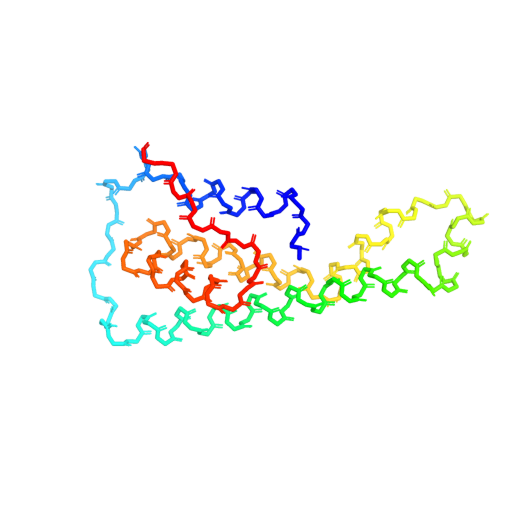KEYRYYRSDEAEEAENAGIDVDLAALHAKLKGGGDVFHRVGAITAFAAVGSRRCHEHIIEQLTVRNSGISGESFV